Protein AF-A0AAE1SL28-F1 (afdb_monomer_lite)

InterPro domains:
  IPR013870 Large ribosomal subunit protein mL54 [PF08561] (47-125)
  IPR013870 Large ribosomal subunit protein mL54 [PTHR28595] (3-128)

pLDDT: mean 73.17, std 20.03, range [34.88, 96.69]

Structure (mmCIF, N/CA/C/O backbone):
data_AF-A0AAE1SL28-F1
#
_entry.id   AF-A0AAE1SL28-F1
#
loop_
_atom_site.group_PDB
_atom_site.id
_atom_site.type_symbol
_atom_site.label_atom_id
_atom_site.label_alt_id
_atom_site.label_comp_id
_atom_site.label_asym_id
_atom_site.label_entity_id
_atom_site.label_seq_id
_atom_site.pdbx_PDB_ins_code
_atom_site.Cartn_x
_atom_site.Cartn_y
_atom_site.Cartn_z
_atom_site.occupancy
_atom_site.B_iso_or_equiv
_atom_site.auth_seq_id
_atom_site.auth_comp_id
_atom_site.auth_asym_id
_atom_site.auth_atom_id
_atom_site.pdbx_PDB_model_num
ATOM 1 N N . MET A 1 1 ? 23.537 12.143 -43.910 1.00 38.00 1 MET A N 1
ATOM 2 C CA . MET A 1 1 ? 24.751 12.792 -43.367 1.00 38.00 1 MET A CA 1
ATOM 3 C C . MET A 1 1 ? 24.742 12.601 -41.852 1.00 38.00 1 MET A C 1
ATOM 5 O O . MET A 1 1 ? 23.961 13.241 -41.161 1.00 38.00 1 MET A O 1
ATOM 9 N N . CYS A 1 2 ? 25.488 11.613 -41.358 1.00 34.88 2 CYS A N 1
ATOM 10 C CA . CYS A 1 2 ? 25.456 11.163 -39.963 1.00 34.88 2 CYS A CA 1
ATOM 11 C C . CYS A 1 2 ? 26.293 12.086 -39.063 1.00 34.88 2 CYS A C 1
ATOM 13 O O . CYS A 1 2 ? 27.458 12.334 -39.369 1.00 34.88 2 CYS A O 1
ATOM 15 N N 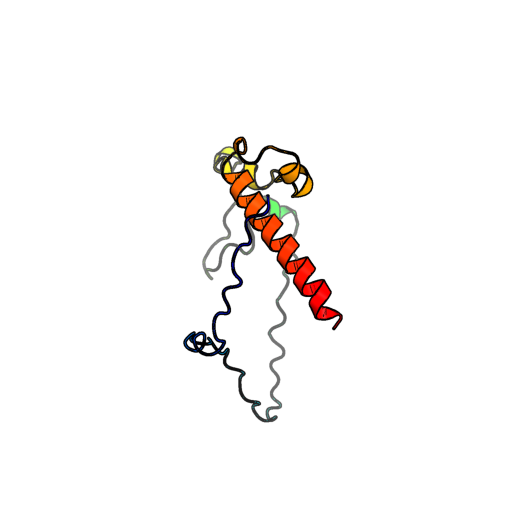. ARG A 1 3 ? 25.741 12.554 -37.935 1.00 45.56 3 ARG A N 1
ATOM 16 C CA . ARG A 1 3 ? 26.524 13.195 -36.864 1.00 45.56 3 ARG A CA 1
ATOM 17 C C . ARG A 1 3 ? 26.820 12.170 -35.772 1.00 45.56 3 ARG A C 1
ATOM 19 O O . ARG A 1 3 ? 25.938 11.763 -35.027 1.00 45.56 3 ARG A O 1
ATOM 26 N N . SER A 1 4 ? 28.082 11.756 -35.741 1.00 44.22 4 SER A N 1
ATOM 27 C CA . SER A 1 4 ? 28.709 10.918 -34.722 1.00 44.22 4 SER A CA 1
ATOM 28 C C . SER A 1 4 ? 28.732 11.643 -33.372 1.00 44.22 4 SER A C 1
ATOM 30 O O . SER A 1 4 ? 29.275 12.747 -33.271 1.00 44.22 4 SER A O 1
ATOM 32 N N . LEU A 1 5 ? 28.140 11.041 -32.336 1.00 57.12 5 LEU A N 1
ATOM 33 C CA . LEU A 1 5 ? 28.296 11.489 -30.954 1.00 57.12 5 LEU A CA 1
ATOM 34 C C . LEU A 1 5 ? 29.411 10.677 -30.298 1.00 57.12 5 LEU A C 1
ATOM 36 O O . LEU A 1 5 ? 29.377 9.451 -30.234 1.00 57.12 5 LEU A O 1
ATOM 40 N N . ARG A 1 6 ? 30.431 11.419 -29.871 1.00 54.62 6 ARG A N 1
ATOM 41 C CA . ARG A 1 6 ? 31.687 10.941 -29.305 1.00 54.62 6 ARG A CA 1
ATOM 42 C C . ARG A 1 6 ? 31.460 10.139 -28.025 1.00 54.62 6 ARG A C 1
ATOM 44 O O . ARG A 1 6 ? 30.746 10.555 -27.119 1.00 54.62 6 ARG A O 1
ATOM 51 N N . ASN A 1 7 ? 32.148 9.007 -27.986 1.00 47.28 7 ASN A N 1
ATOM 52 C CA . ASN A 1 7 ? 32.262 8.073 -26.881 1.00 47.28 7 ASN A CA 1
ATOM 53 C C . ASN A 1 7 ? 33.002 8.748 -25.706 1.00 47.28 7 ASN A C 1
ATOM 55 O O . ASN A 1 7 ? 34.211 8.964 -25.782 1.00 47.28 7 ASN A O 1
ATOM 59 N N . MET A 1 8 ? 32.295 9.112 -24.633 1.00 47.84 8 MET A N 1
ATOM 60 C CA . MET A 1 8 ? 32.909 9.651 -23.413 1.00 47.84 8 MET A CA 1
ATOM 61 C C . MET A 1 8 ? 33.237 8.491 -22.464 1.00 47.84 8 MET A C 1
ATOM 63 O O . MET A 1 8 ? 32.366 7.990 -21.756 1.00 47.84 8 MET A O 1
ATOM 67 N N . ASN A 1 9 ? 34.494 8.045 -22.463 1.00 47.94 9 ASN A N 1
ATOM 68 C CA . ASN A 1 9 ? 35.012 7.098 -21.474 1.00 47.94 9 ASN A CA 1
ATOM 69 C C . ASN A 1 9 ? 35.254 7.830 -20.147 1.00 47.94 9 ASN A C 1
ATOM 71 O O . ASN A 1 9 ? 36.209 8.594 -20.021 1.00 47.94 9 ASN A O 1
ATOM 75 N N . ILE A 1 10 ? 34.396 7.591 -19.156 1.00 54.03 10 ILE A N 1
ATOM 76 C CA . ILE A 1 10 ? 34.613 8.044 -17.778 1.00 54.03 10 ILE A CA 1
ATOM 77 C C . ILE A 1 10 ? 35.563 7.036 -17.100 1.00 54.03 10 ILE A C 1
ATOM 79 O O . ILE A 1 10 ? 35.242 5.843 -17.072 1.00 54.03 10 ILE A O 1
ATOM 83 N N . PRO A 1 11 ? 36.730 7.456 -16.573 1.00 46.66 11 PRO A N 1
ATOM 84 C CA . PRO A 1 11 ? 37.652 6.554 -15.890 1.00 46.66 11 PRO A CA 1
ATOM 85 C C . PRO A 1 11 ? 37.035 6.006 -14.594 1.00 46.66 11 PRO A C 1
ATOM 87 O O . PRO A 1 11 ? 36.407 6.727 -13.819 1.00 46.66 11 PRO A O 1
ATOM 90 N N . LYS A 1 12 ? 37.236 4.704 -14.363 1.00 52.03 12 LYS A N 1
ATOM 91 C CA . LYS A 1 12 ? 36.601 3.866 -13.325 1.00 52.03 12 LYS A CA 1
ATOM 92 C C . LYS A 1 12 ? 37.024 4.172 -11.873 1.00 52.03 12 LYS A C 1
ATOM 94 O O . LYS A 1 12 ? 36.628 3.447 -10.970 1.00 52.03 12 LYS A O 1
ATOM 99 N N . GLU A 1 13 ? 37.783 5.236 -11.637 1.00 47.41 13 GLU A N 1
ATOM 100 C CA . GLU A 1 13 ? 38.465 5.504 -10.359 1.00 47.41 13 GLU A CA 1
ATOM 101 C C . GLU A 1 13 ? 37.766 6.571 -9.486 1.00 47.41 13 GLU A C 1
ATOM 103 O O . GLU A 1 13 ? 38.145 6.775 -8.338 1.00 47.41 13 GLU A O 1
ATOM 108 N N . LEU A 1 14 ? 36.710 7.244 -9.972 1.00 42.66 14 LEU A N 1
ATOM 109 C CA . LEU A 1 14 ? 36.040 8.336 -9.234 1.00 42.66 14 LEU A CA 1
ATOM 110 C C . LEU A 1 14 ? 34.632 7.986 -8.709 1.00 42.66 14 LEU A C 1
ATOM 112 O O . LEU A 1 14 ? 33.781 8.860 -8.561 1.00 42.66 14 LEU A O 1
ATOM 1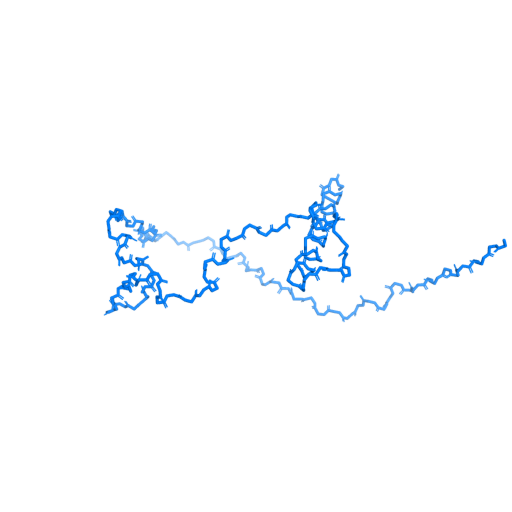16 N N . ILE A 1 15 ? 34.357 6.712 -8.417 1.00 49.94 15 ILE A N 1
ATOM 117 C CA . ILE A 1 15 ? 33.112 6.289 -7.744 1.00 49.94 15 ILE A CA 1
ATOM 118 C C . ILE A 1 15 ? 33.467 5.448 -6.513 1.00 49.94 15 ILE A C 1
ATOM 120 O O . ILE A 1 15 ? 33.017 4.322 -6.342 1.00 49.94 15 ILE A O 1
ATOM 124 N N . GLN A 1 16 ? 34.316 5.985 -5.636 1.00 48.78 16 GLN A N 1
ATOM 125 C CA . GLN A 1 16 ? 34.597 5.360 -4.344 1.00 48.78 16 GLN A CA 1
ATOM 126 C C . GLN A 1 16 ? 34.585 6.393 -3.219 1.00 48.78 16 GLN A C 1
ATOM 128 O O . GLN A 1 16 ? 35.581 6.677 -2.566 1.00 48.78 16 GLN A O 1
ATOM 133 N N . ARG A 1 17 ? 33.405 6.977 -2.995 1.00 44.16 17 ARG A N 1
ATOM 134 C CA . ARG A 1 17 ? 33.036 7.576 -1.706 1.00 44.16 17 ARG A CA 1
ATOM 135 C C . ARG A 1 17 ? 31.514 7.609 -1.569 1.00 44.16 17 ARG A C 1
ATOM 137 O O . ARG A 1 17 ? 30.870 8.642 -1.671 1.00 44.16 17 ARG A O 1
ATOM 144 N N . GLY A 1 18 ? 30.933 6.430 -1.375 1.00 40.84 18 GLY A N 1
ATOM 145 C CA . GLY A 1 18 ? 29.551 6.269 -0.937 1.00 40.84 18 GLY A CA 1
ATOM 146 C C . GLY A 1 18 ? 29.561 5.379 0.293 1.00 40.84 18 GLY A C 1
ATOM 147 O O . GLY A 1 18 ? 29.967 4.226 0.200 1.00 40.84 18 GLY A O 1
ATOM 148 N N . GLY A 1 19 ? 29.189 5.927 1.450 1.00 52.31 19 GLY A N 1
ATOM 149 C CA . GLY A 1 19 ? 29.112 5.183 2.703 1.00 52.31 19 GLY A CA 1
ATOM 150 C C . GLY A 1 19 ? 28.195 3.971 2.559 1.00 52.31 19 GLY A C 1
ATOM 151 O O . GLY A 1 19 ? 26.974 4.103 2.482 1.00 52.31 19 GLY A O 1
ATOM 152 N N . CYS A 1 20 ? 28.789 2.781 2.525 1.00 47.16 20 CYS A N 1
ATOM 153 C CA . CYS A 1 20 ? 28.061 1.528 2.611 1.00 47.16 20 CYS A CA 1
ATOM 154 C C . CYS A 1 20 ? 27.467 1.423 4.018 1.00 47.16 20 CYS A C 1
ATOM 156 O O . CYS A 1 20 ? 28.199 1.266 4.993 1.00 47.16 20 CYS A O 1
ATOM 158 N N . ARG A 1 21 ? 26.138 1.498 4.139 1.00 55.75 21 ARG A N 1
ATOM 159 C CA . ARG A 1 21 ? 25.446 1.093 5.369 1.00 55.75 21 ARG A CA 1
ATOM 160 C C . ARG A 1 21 ? 25.548 -0.428 5.458 1.00 55.75 21 ARG A C 1
ATOM 162 O O . ARG A 1 21 ? 24.786 -1.142 4.811 1.00 55.75 21 ARG A O 1
ATOM 169 N N . THR A 1 22 ? 26.536 -0.917 6.191 1.00 54.12 22 THR A N 1
ATOM 170 C CA . THR A 1 22 ? 26.661 -2.333 6.526 1.00 54.12 22 THR A CA 1
ATOM 171 C C . THR A 1 22 ? 25.633 -2.671 7.605 1.00 54.12 22 THR A C 1
ATOM 173 O O . THR A 1 22 ? 25.469 -1.949 8.587 1.00 54.12 22 THR A O 1
ATOM 176 N N . PHE A 1 23 ? 24.885 -3.755 7.408 1.00 57.38 23 PHE A N 1
ATOM 177 C CA . PHE A 1 23 ? 24.052 -4.323 8.463 1.00 57.38 23 PHE A CA 1
ATOM 178 C C . PHE A 1 23 ? 24.963 -5.064 9.444 1.00 57.38 23 PHE A C 1
ATOM 180 O O . PHE A 1 23 ? 25.859 -5.794 9.017 1.00 57.38 23 PHE A O 1
ATOM 187 N N . ALA A 1 24 ? 24.746 -4.885 10.748 1.00 50.34 24 ALA A N 1
ATOM 188 C CA . ALA A 1 24 ? 25.434 -5.663 11.768 1.00 50.34 24 ALA A CA 1
ATOM 189 C C . ALA A 1 24 ? 25.028 -7.139 11.625 1.00 50.34 24 ALA A C 1
ATOM 191 O O . ALA A 1 24 ? 23.953 -7.550 12.059 1.00 50.34 24 ALA A O 1
ATOM 192 N N . VAL A 1 25 ? 25.879 -7.941 10.984 1.00 46.78 25 VAL A N 1
ATOM 193 C CA . VAL A 1 25 ? 25.819 -9.398 11.099 1.00 46.78 25 VAL A CA 1
ATOM 194 C C . VAL A 1 25 ? 26.225 -9.712 12.533 1.00 46.78 25 VAL A C 1
ATOM 196 O O . VAL A 1 25 ? 27.398 -9.619 12.888 1.00 46.78 25 VAL A O 1
ATOM 199 N N . GLY A 1 26 ? 25.228 -10.010 13.369 1.00 45.12 26 GLY A N 1
ATOM 200 C CA . GLY A 1 26 ? 25.436 -10.484 14.730 1.00 45.12 26 GLY A CA 1
ATOM 201 C C . GLY A 1 26 ? 26.401 -11.665 14.714 1.00 45.12 26 GLY A C 1
ATOM 202 O O . GLY A 1 26 ? 26.192 -12.655 14.009 1.00 45.12 26 GLY A O 1
ATOM 203 N N . SER A 1 27 ? 27.496 -11.517 15.450 1.00 42.31 27 SER A N 1
ATOM 204 C CA . SER A 1 27 ? 28.499 -12.548 15.648 1.00 42.31 27 SER A CA 1
ATOM 205 C C . SER A 1 27 ? 27.848 -13.815 16.206 1.00 42.31 27 SER A C 1
ATOM 207 O O . SER A 1 27 ? 26.965 -13.773 17.061 1.00 42.31 27 SER A O 1
ATOM 209 N N . LYS A 1 28 ? 28.289 -14.965 15.687 1.00 44.62 28 LYS A N 1
ATOM 210 C CA . LYS A 1 28 ? 27.931 -16.300 16.175 1.00 44.62 28 LYS A CA 1
ATOM 211 C C . LYS A 1 28 ? 28.233 -16.403 17.674 1.00 44.62 28 LYS A C 1
ATOM 213 O O . LYS A 1 28 ? 29.370 -16.670 18.058 1.00 44.62 28 LYS A O 1
ATOM 218 N N . SER A 1 29 ? 27.211 -16.244 18.508 1.00 43.97 29 SER A N 1
ATOM 219 C CA . SER A 1 29 ? 27.289 -16.565 19.929 1.00 43.97 29 SER A CA 1
ATOM 220 C C . SER A 1 29 ? 27.124 -18.067 20.133 1.00 43.97 29 SER A C 1
ATOM 222 O O . SER A 1 29 ? 26.210 -18.719 19.630 1.00 43.97 29 SER A O 1
ATOM 224 N N . LYS A 1 30 ? 28.105 -18.596 20.849 1.00 37.53 30 LYS A N 1
ATOM 225 C CA . LYS A 1 30 ? 28.362 -19.984 21.210 1.00 37.53 30 LYS A CA 1
ATOM 226 C C . LYS A 1 30 ? 27.156 -20.633 21.906 1.00 37.53 30 LYS A C 1
ATOM 228 O O . LYS A 1 30 ? 26.543 -20.057 22.796 1.00 37.53 30 LYS A O 1
ATOM 233 N N . LYS A 1 31 ? 26.872 -21.872 21.501 1.00 44.22 31 LYS A N 1
ATOM 234 C CA . LYS A 1 31 ? 25.910 -22.817 22.083 1.00 44.22 31 LYS A CA 1
ATOM 235 C C . LYS A 1 31 ? 26.129 -22.990 23.593 1.00 44.22 31 LYS A C 1
ATOM 237 O O . LYS A 1 31 ? 27.206 -23.412 24.003 1.00 44.22 31 LYS A O 1
ATOM 242 N N . GLY A 1 32 ? 25.086 -22.750 24.385 1.00 35.84 32 GLY A N 1
ATOM 243 C CA . GLY A 1 32 ? 25.032 -23.111 25.801 1.00 35.84 32 GLY A CA 1
ATOM 244 C C . GLY A 1 32 ? 23.823 -22.494 26.496 1.00 35.84 32 GLY A C 1
ATOM 245 O O . GLY A 1 32 ? 23.780 -21.287 26.680 1.00 35.84 32 GLY A O 1
ATOM 246 N N . GLY A 1 33 ? 22.842 -23.317 26.870 1.00 35.62 33 GLY A N 1
ATOM 247 C CA . GLY A 1 33 ? 21.697 -22.867 27.665 1.00 35.62 33 GLY A CA 1
ATOM 248 C C . GLY A 1 33 ? 20.470 -23.752 27.497 1.00 35.62 33 GLY A C 1
ATOM 249 O O . GLY A 1 33 ? 19.548 -23.415 26.766 1.00 35.62 33 GLY A O 1
ATOM 250 N N . LYS A 1 34 ? 20.468 -24.909 28.163 1.00 44.62 34 LYS A N 1
ATOM 251 C CA . LYS A 1 34 ? 19.266 -25.716 28.385 1.00 44.62 34 LYS A CA 1
ATOM 252 C C . LYS A 1 34 ? 18.480 -25.012 29.497 1.00 44.62 34 LYS A C 1
ATOM 254 O O . LYS A 1 34 ? 18.898 -25.051 30.646 1.00 44.62 34 LYS A O 1
ATOM 259 N N . GLY A 1 35 ? 17.396 -24.333 29.143 1.00 34.91 35 GLY A N 1
ATOM 260 C CA . GLY A 1 35 ? 16.511 -23.650 30.085 1.00 34.91 35 GLY A CA 1
ATOM 261 C C . GLY A 1 35 ? 15.166 -23.435 29.414 1.00 34.91 35 GLY A C 1
ATOM 262 O O . GLY A 1 35 ? 15.049 -22.622 28.504 1.00 34.91 35 GLY A O 1
ATOM 263 N N . GLY A 1 36 ? 14.186 -24.254 29.787 1.00 48.41 36 GLY A N 1
ATOM 264 C CA . GLY A 1 36 ? 12.846 -24.195 29.229 1.00 48.41 36 GLY A CA 1
ATOM 265 C C . GLY A 1 36 ? 12.132 -22.911 29.628 1.00 48.41 36 GLY A C 1
ATOM 266 O O . GLY A 1 36 ? 12.039 -22.599 30.808 1.00 48.41 36 GLY A O 1
ATOM 267 N N . VAL A 1 37 ? 11.575 -22.232 28.631 1.00 37.91 37 VAL A N 1
ATOM 268 C CA . VAL A 1 37 ? 10.387 -21.388 28.759 1.00 37.91 37 VAL A CA 1
ATOM 269 C C . VAL A 1 37 ? 9.550 -21.668 27.513 1.00 37.91 37 VAL A C 1
ATOM 271 O O . VAL A 1 37 ? 9.683 -21.032 26.472 1.00 37.91 37 VAL A O 1
ATOM 274 N N . ALA A 1 38 ? 8.735 -22.718 27.589 1.00 53.50 38 ALA A N 1
ATOM 275 C CA . ALA A 1 38 ? 7.654 -22.942 26.642 1.00 53.50 38 ALA A CA 1
ATOM 276 C C . ALA A 1 38 ? 6.511 -21.985 27.008 1.00 53.50 38 ALA A C 1
ATOM 278 O O . ALA A 1 38 ? 5.553 -22.385 27.661 1.00 53.50 38 ALA A O 1
ATOM 279 N N . SER A 1 39 ? 6.635 -20.704 26.663 1.00 54.75 39 SER A N 1
ATOM 280 C CA . SER A 1 39 ? 5.547 -19.746 26.888 1.00 54.75 39 SER A CA 1
ATOM 281 C C . SER A 1 39 ? 5.595 -18.541 25.954 1.00 54.75 39 SER A C 1
ATOM 283 O O . SER A 1 39 ? 5.465 -17.417 26.415 1.00 54.75 39 SER A O 1
ATOM 285 N N . ASP A 1 40 ? 5.773 -18.748 24.651 1.00 60.66 40 ASP A N 1
ATOM 286 C CA . ASP A 1 40 ? 5.491 -17.671 23.691 1.00 60.66 40 ASP A CA 1
ATOM 287 C C . ASP A 1 40 ? 5.126 -18.215 22.305 1.00 60.66 40 ASP A C 1
ATOM 289 O O . ASP A 1 40 ? 5.731 -17.915 21.278 1.00 60.66 40 ASP A O 1
ATOM 293 N N . ALA A 1 41 ? 4.109 -19.076 22.270 1.00 66.00 41 ALA A N 1
ATOM 294 C CA . ALA A 1 41 ? 3.349 -19.255 21.041 1.00 66.00 41 ALA A CA 1
ATOM 295 C C . ALA A 1 41 ? 2.294 -18.137 20.986 1.00 66.00 41 ALA A C 1
ATOM 297 O O . ALA A 1 41 ? 1.561 -17.971 21.970 1.00 66.00 41 ALA A O 1
ATOM 298 N N . PRO A 1 42 ? 2.178 -17.373 19.881 1.00 69.62 42 PRO A N 1
ATOM 299 C CA . PRO A 1 42 ? 1.171 -16.328 19.774 1.00 69.62 42 PRO A CA 1
ATOM 300 C C . PRO A 1 42 ? -0.210 -16.961 19.940 1.00 69.62 42 PRO A C 1
ATOM 302 O O . PRO A 1 42 ? -0.624 -17.827 19.164 1.00 69.62 42 PRO A O 1
ATOM 305 N N . LYS A 1 43 ? -0.915 -16.552 20.995 1.00 67.69 43 LYS A N 1
ATOM 306 C CA . LYS A 1 43 ? -2.230 -17.083 21.336 1.00 67.69 43 LYS A CA 1
ATOM 307 C C . LYS A 1 43 ? -3.245 -16.499 20.360 1.00 67.69 43 LYS A C 1
ATOM 309 O O . LYS A 1 43 ? -3.781 -15.418 20.580 1.00 67.69 43 LYS A O 1
ATOM 314 N N . ALA A 1 44 ? -3.478 -17.203 19.256 1.00 58.06 44 ALA A N 1
ATOM 315 C CA . ALA A 1 44 ? -4.572 -16.899 18.348 1.00 58.06 44 ALA A CA 1
ATOM 316 C C . ALA A 1 44 ? -5.892 -17.113 19.103 1.00 58.06 44 ALA A C 1
ATOM 318 O O . ALA A 1 44 ? -6.355 -18.240 19.282 1.00 58.06 44 ALA A O 1
ATOM 319 N N . SER A 1 45 ? -6.476 -16.031 19.613 1.00 63.81 45 SER A N 1
ATOM 320 C CA . SER A 1 45 ? -7.786 -16.079 20.246 1.00 63.81 45 SER A CA 1
ATOM 321 C C . SER A 1 45 ? -8.832 -16.423 19.184 1.00 63.81 45 SER A C 1
ATOM 323 O O . SER A 1 45 ? -8.999 -15.736 18.174 1.00 63.81 45 SER A O 1
ATOM 325 N N . THR A 1 46 ? -9.537 -17.535 19.392 1.00 60.69 46 THR A N 1
ATOM 326 C CA . THR A 1 46 ? -10.667 -17.915 18.541 1.00 60.69 46 THR A CA 1
ATOM 327 C C . THR A 1 46 ? -11.851 -17.044 18.945 1.00 60.69 46 THR A C 1
ATOM 329 O O . THR A 1 46 ? -12.515 -17.302 19.941 1.00 60.69 46 THR A O 1
ATOM 332 N N . ILE A 1 47 ? -12.058 -15.958 18.203 1.00 63.59 47 ILE A N 1
ATOM 333 C CA . ILE A 1 47 ? -13.115 -14.972 18.452 1.00 63.59 47 ILE A CA 1
ATOM 334 C C . ILE A 1 47 ? -14.274 -15.215 17.486 1.00 63.59 47 ILE A C 1
ATOM 336 O O . ILE A 1 47 ? -14.055 -15.343 16.274 1.00 63.59 47 ILE A O 1
ATOM 340 N N . SER A 1 48 ? -15.496 -15.262 18.025 1.00 69.50 48 SER A N 1
ATOM 341 C CA . SER A 1 48 ? -16.737 -15.447 17.268 1.00 69.50 48 SER A CA 1
ATOM 342 C C . SER A 1 48 ? -16.967 -14.303 16.271 1.00 69.50 48 SER A C 1
ATOM 344 O O . SER A 1 48 ? -16.554 -13.162 16.483 1.00 69.50 48 SER A O 1
ATOM 346 N N . LYS A 1 49 ? -17.602 -14.613 15.134 1.00 69.12 49 LYS A N 1
ATOM 347 C CA . LYS A 1 49 ? -17.788 -13.664 14.019 1.00 69.12 49 LYS A CA 1
ATOM 348 C C . LYS A 1 49 ? -18.603 -12.429 14.421 1.00 69.12 49 LYS A C 1
ATOM 350 O O . LYS A 1 49 ? -18.319 -11.344 13.931 1.00 69.12 49 LYS A O 1
ATOM 355 N N . GLU A 1 50 ? -19.546 -12.589 15.344 1.00 65.88 50 GLU A N 1
ATOM 356 C CA . GLU A 1 50 ? -20.412 -11.515 15.847 1.00 65.88 50 GLU A CA 1
ATOM 357 C C . GLU A 1 50 ? -19.619 -10.408 16.555 1.00 65.88 50 GLU A C 1
ATOM 359 O O . GLU A 1 50 ? -19.836 -9.228 16.301 1.00 65.88 50 GLU A O 1
ATOM 364 N N . ILE A 1 51 ? -18.614 -10.767 17.361 1.00 63.41 51 ILE A N 1
ATOM 365 C CA . ILE A 1 51 ? -17.782 -9.789 18.084 1.00 63.41 51 ILE A CA 1
ATOM 366 C C . ILE A 1 51 ? -16.937 -8.953 17.106 1.00 63.41 51 ILE A C 1
ATOM 368 O O . ILE A 1 51 ? -16.686 -7.772 17.351 1.00 63.41 51 ILE A O 1
ATOM 372 N N . LYS A 1 52 ? -16.547 -9.537 15.965 1.00 70.19 52 LYS A N 1
ATOM 373 C CA . LYS A 1 52 ? -15.766 -8.858 14.915 1.00 70.19 52 LYS A CA 1
ATOM 374 C C . LYS A 1 52 ? -16.583 -7.860 14.093 1.00 70.19 52 LYS A C 1
ATOM 376 O O . LYS A 1 52 ? -15.985 -7.011 13.443 1.00 70.19 52 LYS A O 1
ATOM 381 N N . ALA A 1 53 ? -17.913 -7.975 14.094 1.00 70.50 53 ALA A N 1
ATOM 382 C CA . ALA A 1 53 ? -18.796 -7.055 13.378 1.00 70.50 53 ALA A CA 1
ATOM 383 C C . ALA A 1 53 ? -19.101 -5.787 14.191 1.00 70.50 53 ALA A C 1
ATOM 385 O O . ALA A 1 53 ? -19.342 -4.734 13.615 1.00 70.50 53 ALA A O 1
ATOM 386 N N . THR A 1 54 ? -19.052 -5.878 15.523 1.00 72.88 54 THR A N 1
ATOM 387 C CA . THR A 1 54 ? -19.398 -4.761 16.420 1.00 72.88 54 THR A CA 1
ATOM 388 C C . THR A 1 54 ? -18.166 -4.035 16.960 1.00 72.88 54 THR A C 1
ATOM 390 O O . THR A 1 54 ? -18.227 -2.850 17.292 1.00 72.88 54 THR A O 1
ATOM 393 N N . THR A 1 55 ? -17.031 -4.731 17.078 1.00 78.88 55 THR A N 1
ATOM 394 C CA . THR A 1 55 ? -15.810 -4.192 17.694 1.00 78.88 55 THR A CA 1
ATOM 395 C C . THR A 1 55 ? -14.555 -4.598 16.939 1.00 78.88 55 THR A C 1
ATOM 397 O O . THR A 1 55 ? -14.417 -5.743 16.500 1.00 78.88 55 THR A O 1
ATOM 400 N N . VAL A 1 56 ? -13.601 -3.669 16.836 1.00 82.06 56 VAL A N 1
ATOM 401 C CA . VAL A 1 56 ? -12.298 -3.949 16.226 1.00 82.06 56 VAL A CA 1
ATOM 402 C C . VAL A 1 56 ? -11.399 -4.602 17.268 1.00 82.06 56 VAL A C 1
ATOM 404 O O . VAL A 1 56 ? -10.813 -3.940 18.124 1.00 82.06 56 VAL A O 1
ATOM 407 N N . VAL A 1 57 ? -11.284 -5.927 17.206 1.00 80.38 57 VAL A N 1
ATOM 408 C CA . VAL A 1 57 ? -10.413 -6.658 18.129 1.00 80.38 57 VAL A CA 1
ATOM 409 C C . VAL A 1 57 ? -8.949 -6.533 17.715 1.00 80.38 57 VAL A C 1
ATOM 411 O O . VAL A 1 57 ? -8.600 -6.766 16.561 1.00 80.38 57 VAL A O 1
ATOM 414 N N . GLY A 1 58 ? -8.08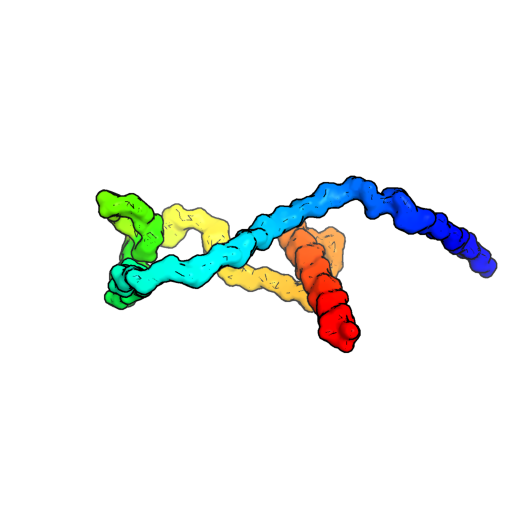7 -6.212 18.683 1.00 82.81 58 GLY A N 1
ATOM 415 C CA . GLY A 1 58 ? -6.639 -6.094 18.484 1.00 82.81 58 GLY A CA 1
ATOM 416 C C . GLY A 1 58 ? -6.175 -4.689 18.098 1.00 82.81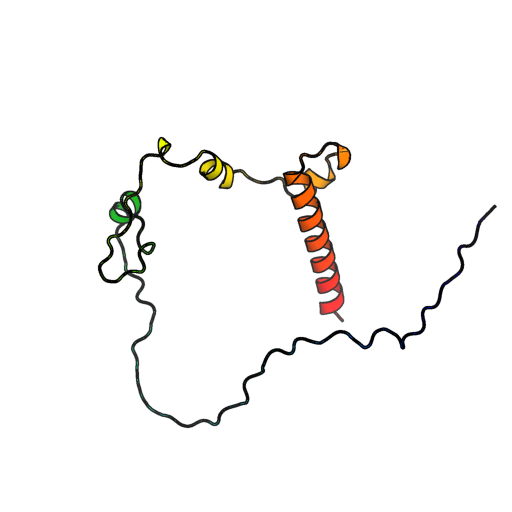 58 GLY A C 1
ATOM 417 O O . GLY A 1 58 ? -4.977 -4.479 17.942 1.00 82.81 58 GLY A O 1
ATOM 418 N N . ALA A 1 59 ? -7.096 -3.726 17.977 1.00 85.12 59 ALA A N 1
ATOM 419 C CA . ALA A 1 59 ? -6.747 -2.317 17.800 1.00 85.12 59 ALA A CA 1
ATOM 420 C C . ALA A 1 59 ? -6.268 -1.668 19.107 1.00 85.12 59 ALA A C 1
ATOM 422 O O . ALA A 1 59 ? -5.392 -0.806 19.080 1.00 85.12 59 ALA A O 1
ATOM 423 N N . ASN A 1 60 ? -6.824 -2.076 20.253 1.00 87.44 60 ASN A N 1
ATOM 424 C CA . ASN A 1 60 ? -6.394 -1.553 21.541 1.00 87.44 60 ASN A CA 1
ATOM 425 C C . ASN A 1 60 ? -5.108 -2.248 22.026 1.00 87.44 60 ASN A C 1
ATOM 427 O O . ASN A 1 60 ? -5.064 -3.469 22.167 1.00 87.44 60 ASN A O 1
ATOM 431 N N . ILE A 1 61 ? -4.086 -1.444 22.324 1.00 87.50 61 ILE A N 1
ATOM 432 C CA . ILE A 1 61 ? -2.787 -1.887 22.857 1.00 87.50 61 ILE A CA 1
ATOM 433 C C . ILE A 1 61 ? -2.647 -1.649 24.370 1.00 87.50 61 ILE A C 1
ATOM 435 O O . ILE A 1 61 ? -1.681 -2.108 24.978 1.00 87.50 61 ILE A O 1
ATOM 439 N N . LEU A 1 62 ? -3.578 -0.909 24.984 1.00 88.19 62 LEU A N 1
ATOM 440 C CA . LEU A 1 62 ? -3.537 -0.569 26.406 1.00 88.19 62 LEU A CA 1
ATOM 441 C C . LEU A 1 62 ? -4.157 -1.687 27.248 1.00 88.19 62 LEU A C 1
ATOM 443 O O . LEU A 1 62 ? -5.213 -2.209 26.898 1.00 88.19 62 LEU A O 1
ATOM 447 N N . LYS A 1 63 ? -3.537 -2.012 28.388 1.00 82.19 63 LYS A N 1
ATOM 448 C CA . LYS A 1 63 ? -3.997 -3.087 29.288 1.00 82.19 63 LYS A CA 1
ATOM 449 C C . LYS A 1 63 ? -5.406 -2.845 29.838 1.00 82.19 63 LYS A C 1
ATOM 451 O O . LYS A 1 63 ? -6.206 -3.770 29.854 1.00 82.19 63 LYS A O 1
ATOM 456 N N . ASP A 1 64 ? -5.700 -1.599 30.200 1.00 80.94 64 ASP A N 1
ATOM 457 C CA . ASP A 1 64 ? -6.994 -1.184 30.761 1.00 80.94 64 ASP A CA 1
ATOM 458 C C . ASP A 1 64 ? -7.899 -0.515 29.709 1.00 80.94 64 ASP A C 1
ATOM 460 O O . ASP A 1 64 ? -8.917 0.094 30.031 1.00 80.94 64 ASP A O 1
ATOM 464 N N . GLY A 1 65 ? -7.512 -0.589 28.432 1.00 80.50 65 GLY A N 1
ATOM 465 C CA . GLY A 1 65 ? -8.280 -0.017 27.333 1.00 80.50 65 GLY A CA 1
ATOM 466 C C . GLY A 1 65 ? -9.394 -0.949 26.857 1.00 80.50 65 GLY A C 1
ATOM 467 O O . GLY A 1 65 ? -9.263 -2.175 26.861 1.00 80.50 65 GLY A O 1
ATOM 468 N N . ALA A 1 66 ? -10.487 -0.363 26.377 1.00 82.00 66 ALA A N 1
ATOM 469 C CA . ALA A 1 66 ? -11.516 -1.092 25.646 1.00 82.00 66 ALA A CA 1
ATOM 470 C C . ALA A 1 66 ? -11.215 -1.084 24.138 1.00 82.00 66 ALA A C 1
ATOM 472 O O . ALA A 1 66 ? -10.626 -0.140 23.612 1.00 82.00 66 ALA A O 1
ATOM 473 N N . ASN A 1 67 ? -11.646 -2.127 23.423 1.00 82.56 67 ASN A N 1
ATOM 474 C CA . ASN A 1 67 ? -11.610 -2.123 21.960 1.00 82.56 67 ASN A CA 1
ATOM 475 C C . ASN A 1 67 ? -12.584 -1.072 21.413 1.00 82.56 67 ASN A C 1
ATOM 477 O O . ASN A 1 67 ? -13.697 -0.918 21.923 1.00 82.56 67 ASN A O 1
ATOM 481 N N . THR A 1 68 ? -12.179 -0.376 20.353 1.00 84.62 68 THR A N 1
ATOM 482 C CA . THR A 1 68 ? -13.039 0.597 19.680 1.00 84.62 68 THR A CA 1
ATOM 483 C C . THR A 1 68 ? -14.226 -0.111 19.023 1.00 84.62 68 THR A C 1
ATOM 485 O O . THR A 1 68 ? -14.095 -1.191 18.433 1.00 84.62 68 THR A O 1
ATOM 488 N N . LYS A 1 69 ? -15.412 0.487 19.157 1.00 86.62 69 LYS A N 1
ATOM 489 C CA . LYS A 1 69 ? -16.620 0.025 18.466 1.00 86.62 69 LYS A CA 1
ATOM 490 C C . LYS A 1 69 ? -16.568 0.475 17.012 1.00 86.62 69 LYS A C 1
ATOM 492 O O . LYS A 1 69 ? -16.034 1.543 16.717 1.00 86.62 69 LYS A O 1
ATOM 497 N N . ILE A 1 70 ? -17.102 -0.355 16.125 1.00 87.56 70 ILE A N 1
ATOM 498 C CA . ILE A 1 70 ? -17.300 0.033 14.731 1.00 87.56 70 ILE A CA 1
ATOM 499 C C . ILE A 1 70 ? -18.440 1.053 14.710 1.00 87.56 70 ILE A C 1
ATOM 501 O O . ILE A 1 70 ? -19.486 0.835 15.323 1.00 87.56 70 ILE A O 1
ATOM 505 N N . LEU A 1 71 ? -18.173 2.196 14.086 1.00 88.62 71 LEU A N 1
ATOM 506 C CA . LEU A 1 71 ? -19.093 3.322 13.988 1.00 88.62 71 LEU A CA 1
ATOM 507 C C . LEU A 1 71 ? -19.944 3.180 12.723 1.00 88.62 71 LEU A C 1
ATOM 509 O O . LEU A 1 71 ? -19.750 2.253 11.936 1.00 88.62 71 LEU A O 1
ATOM 513 N N . LEU A 1 72 ? -20.908 4.078 12.537 1.00 90.19 72 LEU A N 1
ATOM 514 C CA . LEU A 1 72 ? -21.722 4.079 11.326 1.00 90.19 72 LEU A CA 1
ATOM 515 C C . LEU A 1 72 ? -20.872 4.510 10.120 1.00 90.19 72 LEU A C 1
ATOM 517 O O . LEU A 1 72 ? -19.974 5.339 10.256 1.00 90.19 72 LEU A O 1
ATOM 521 N N . ASP A 1 73 ? -21.194 4.006 8.930 1.00 88.25 73 ASP A N 1
ATOM 522 C CA . ASP A 1 73 ? -20.435 4.274 7.699 1.00 88.25 73 ASP A CA 1
ATOM 523 C C . ASP A 1 73 ? -20.262 5.774 7.392 1.00 88.25 73 ASP A C 1
ATOM 525 O O . ASP A 1 73 ? -19.235 6.180 6.855 1.00 88.25 73 ASP A O 1
ATOM 529 N N . SER A 1 74 ? -21.229 6.608 7.792 1.00 90.38 74 SER A N 1
ATOM 530 C CA . SER A 1 74 ? -21.214 8.068 7.623 1.00 90.38 74 SER A CA 1
ATOM 531 C C . SER A 1 74 ? -20.228 8.808 8.531 1.00 90.38 74 SER A C 1
ATOM 533 O O . SER A 1 74 ? -19.935 9.976 8.288 1.00 90.38 74 SER A O 1
ATOM 535 N N . GLU A 1 75 ? -19.753 8.171 9.602 1.00 93.31 75 GLU A N 1
ATOM 536 C CA . GLU A 1 75 ? -18.753 8.757 10.501 1.00 93.31 75 GLU A CA 1
ATOM 537 C C . GLU A 1 75 ? -17.331 8.596 9.945 1.00 93.31 75 GLU A C 1
ATOM 539 O O . GLU A 1 75 ? -16.417 9.345 10.298 1.00 93.31 75 GLU A O 1
ATOM 544 N N . TYR A 1 76 ? -17.143 7.654 9.020 1.00 91.94 76 TYR A N 1
ATOM 545 C CA . TYR A 1 76 ? -15.888 7.491 8.309 1.00 91.94 76 TYR A CA 1
ATOM 546 C C . TYR A 1 76 ? -15.810 8.456 7.126 1.00 91.94 76 TYR A C 1
ATOM 548 O O . TYR A 1 76 ? -16.768 8.688 6.396 1.00 91.94 76 TYR A O 1
ATOM 556 N N . SER A 1 77 ? -14.629 9.032 6.919 1.00 94.75 77 SER A N 1
ATOM 557 C CA . SER A 1 77 ? -14.389 9.912 5.778 1.00 94.75 77 SER A CA 1
ATOM 558 C C . SER A 1 77 ? -14.458 9.157 4.446 1.00 94.75 77 SER A C 1
ATOM 560 O O . SER A 1 77 ? -14.012 8.014 4.348 1.00 94.75 77 SER A O 1
ATOM 562 N N . GLU A 1 78 ? -14.874 9.856 3.388 1.00 90.88 78 GLU A N 1
ATOM 563 C CA . GLU A 1 78 ? -15.081 9.285 2.047 1.00 90.88 78 GLU A CA 1
ATOM 564 C C . GLU A 1 78 ? -13.843 8.582 1.456 1.00 90.88 78 GLU A C 1
ATOM 566 O O . GLU A 1 78 ? -13.943 7.575 0.756 1.00 90.88 78 GLU A O 1
ATOM 571 N N . TRP A 1 79 ? -12.636 9.059 1.783 1.00 92.94 79 TRP A N 1
ATOM 572 C CA . TRP A 1 79 ? -11.388 8.474 1.279 1.00 92.94 79 TRP A CA 1
ATOM 573 C C . TRP A 1 79 ? -11.201 6.998 1.667 1.00 92.94 79 TRP A C 1
ATOM 575 O O . TRP A 1 79 ? -10.463 6.287 0.977 1.00 92.94 79 TRP A O 1
ATOM 585 N N . LEU A 1 80 ? -11.844 6.532 2.747 1.00 92.25 80 LEU A N 1
ATOM 586 C CA . LEU A 1 80 ? -11.755 5.144 3.201 1.00 92.25 80 LEU A CA 1
ATOM 587 C C . LEU A 1 80 ? -12.348 4.185 2.163 1.00 92.25 80 LEU A C 1
ATOM 589 O O . LEU A 1 80 ? -11.745 3.154 1.858 1.00 92.25 80 LEU A O 1
ATOM 593 N N . TRP A 1 81 ? -13.487 4.551 1.578 1.00 91.94 81 TRP A N 1
ATOM 594 C CA . TRP A 1 81 ? -14.190 3.733 0.590 1.00 91.94 81 TRP A CA 1
ATOM 595 C C . TRP A 1 81 ? -13.408 3.640 -0.721 1.00 91.94 81 TRP A C 1
ATOM 597 O O . TRP A 1 81 ? -13.286 2.560 -1.305 1.00 91.94 81 TRP A O 1
ATOM 607 N N . HIS A 1 82 ? -12.734 4.727 -1.099 1.00 90.12 82 HIS A N 1
ATOM 608 C CA . HIS A 1 82 ? -11.860 4.772 -2.272 1.00 90.12 82 HIS A CA 1
ATOM 609 C C . HIS A 1 82 ? -10.581 3.927 -2.151 1.00 90.12 82 HIS A C 1
ATOM 611 O O . HIS A 1 82 ? -9.849 3.749 -3.130 1.00 90.12 82 HIS A O 1
ATOM 617 N N . LEU A 1 83 ? -10.271 3.374 -0.971 1.00 90.19 83 LEU A N 1
ATOM 618 C CA . LEU A 1 83 ? -9.104 2.505 -0.805 1.00 90.19 83 LEU A CA 1
ATOM 619 C C . LEU A 1 83 ? -9.283 1.146 -1.497 1.00 90.19 83 LEU A C 1
ATOM 621 O O . LEU A 1 83 ? -8.300 0.557 -1.959 1.00 90.19 83 LEU A O 1
ATOM 625 N N . LEU A 1 84 ? -10.525 0.660 -1.575 1.00 89.69 84 LEU A N 1
ATOM 626 C CA . LEU A 1 84 ? -10.866 -0.615 -2.211 1.00 89.69 84 LEU A CA 1
ATOM 627 C C . LEU A 1 84 ? -10.946 -0.511 -3.740 1.00 89.69 84 LEU A C 1
ATOM 629 O O . LEU A 1 84 ? -10.924 -1.538 -4.430 1.00 89.69 84 LEU A O 1
ATOM 633 N N . ASP A 1 85 ? -10.975 0.709 -4.278 1.00 90.19 85 ASP A N 1
ATOM 634 C CA . ASP A 1 85 ? -11.047 0.948 -5.712 1.00 90.19 85 ASP A CA 1
ATOM 635 C C . ASP A 1 85 ? -9.829 0.357 -6.435 1.00 90.19 85 ASP A C 1
ATOM 637 O O . ASP A 1 85 ? -8.653 0.637 -6.155 1.00 90.19 85 ASP A O 1
ATOM 641 N N . LYS A 1 86 ? -10.108 -0.504 -7.420 1.00 87.75 86 LYS A N 1
ATOM 642 C CA . LYS A 1 86 ? -9.068 -1.207 -8.177 1.00 87.75 86 LYS A CA 1
ATOM 643 C C . LYS A 1 86 ? -8.269 -0.224 -9.029 1.00 87.75 86 LYS A C 1
ATOM 645 O O . LYS A 1 86 ? -8.685 0.177 -10.114 1.00 87.75 86 LYS A O 1
ATOM 650 N N . ARG A 1 87 ? -7.043 0.066 -8.597 1.00 88.00 87 ARG A N 1
ATOM 651 C CA . ARG A 1 87 ? -6.110 0.915 -9.354 1.00 88.00 87 ARG A CA 1
ATOM 652 C C . ARG A 1 87 ? -5.649 0.254 -10.664 1.00 88.00 87 ARG A C 1
ATOM 654 O O . ARG A 1 87 ? -5.242 -0.912 -10.685 1.00 88.00 87 ARG A O 1
ATOM 661 N N . LEU A 1 88 ? -5.625 1.023 -11.754 1.00 88.00 88 LEU A N 1
ATOM 662 C CA . LEU A 1 88 ? -5.380 0.566 -13.135 1.00 88.00 88 LEU A CA 1
ATOM 663 C C . LEU A 1 88 ? -4.051 -0.177 -13.332 1.00 88.00 88 LEU A C 1
ATOM 665 O O . LEU A 1 88 ? -3.000 0.405 -13.148 1.00 88.00 88 LEU A O 1
ATOM 669 N N . GLY A 1 89 ? -4.027 -1.438 -13.764 1.00 87.50 89 GLY A N 1
ATOM 670 C CA . GLY A 1 89 ? -2.765 -2.170 -14.001 1.00 87.50 89 GLY A CA 1
ATOM 671 C C . GLY A 1 89 ? -1.805 -1.510 -15.015 1.00 87.50 89 GLY A C 1
ATOM 672 O O . GLY A 1 89 ? -2.226 -0.704 -15.842 1.00 87.50 89 GLY A O 1
ATOM 673 N N . LEU A 1 90 ? -0.519 -1.897 -14.993 1.00 87.94 90 LEU A N 1
ATOM 674 C CA . LEU A 1 90 ? 0.529 -1.337 -15.872 1.00 87.94 90 LEU A CA 1
ATOM 675 C C . LEU A 1 90 ? 0.158 -1.406 -17.362 1.00 87.94 90 LEU A C 1
ATOM 677 O O . LEU A 1 90 ? 0.414 -0.465 -18.101 1.00 87.94 90 LEU A O 1
ATOM 681 N N . SER A 1 91 ? -0.495 -2.487 -17.797 1.00 86.62 91 SER A N 1
ATOM 682 C CA . SER A 1 91 ? -0.962 -2.645 -19.179 1.00 86.62 91 SER A CA 1
ATOM 683 C C . SER A 1 91 ? -2.026 -1.624 -19.578 1.00 86.62 91 SER A C 1
ATOM 685 O O . SER A 1 91 ? -2.028 -1.170 -20.715 1.00 86.62 91 SER A O 1
ATOM 687 N N . LYS A 1 92 ? -2.920 -1.244 -18.657 1.00 88.25 92 LYS A N 1
ATOM 688 C CA . LYS A 1 92 ? -3.928 -0.203 -18.896 1.00 88.25 92 LYS A CA 1
ATOM 689 C C . LYS A 1 92 ? -3.294 1.185 -18.880 1.00 88.25 92 LYS A C 1
ATOM 691 O O . LYS A 1 92 ? -3.669 2.009 -19.699 1.00 88.25 92 LYS A O 1
ATOM 696 N N . LEU A 1 93 ? -2.325 1.418 -17.992 1.00 88.94 93 LEU A N 1
ATOM 697 C CA . LEU A 1 93 ? -1.604 2.692 -17.912 1.00 88.94 93 LEU A CA 1
ATOM 698 C C . LEU A 1 93 ? -0.740 2.943 -19.155 1.00 88.94 93 LEU A C 1
ATOM 700 O O . LEU A 1 93 ? -0.764 4.044 -19.675 1.00 88.94 93 LEU A O 1
ATOM 704 N N . ARG A 1 94 ? -0.061 1.918 -19.692 1.00 89.06 94 ARG A N 1
ATOM 705 C CA . ARG A 1 94 ? 0.737 2.024 -20.933 1.00 89.06 94 ARG A CA 1
ATOM 706 C C . ARG A 1 94 ? -0.079 2.346 -22.187 1.00 89.06 94 ARG A C 1
ATOM 708 O O . ARG A 1 94 ? 0.492 2.785 -23.172 1.00 89.06 94 ARG A O 1
ATOM 715 N N . ARG A 1 95 ? -1.382 2.056 -22.176 1.00 89.81 95 ARG A N 1
ATOM 716 C CA . ARG A 1 95 ? -2.291 2.325 -23.302 1.00 89.81 95 ARG A CA 1
ATOM 717 C C . ARG A 1 95 ? -2.897 3.725 -23.258 1.00 89.81 95 ARG A C 1
ATOM 719 O O . ARG A 1 95 ? -3.573 4.099 -24.205 1.00 89.81 95 ARG A O 1
ATOM 726 N N . LYS A 1 96 ? -2.740 4.438 -22.145 1.00 86.12 96 LYS A N 1
ATOM 727 C CA . LYS A 1 96 ? -3.218 5.808 -21.993 1.00 86.12 96 LYS A CA 1
ATOM 728 C C . LYS A 1 96 ? -2.063 6.774 -22.240 1.00 86.12 96 LYS A C 1
ATOM 730 O O . LYS A 1 96 ? -0.914 6.440 -21.952 1.00 86.12 96 LYS A O 1
ATOM 735 N N . ASP A 1 97 ? -2.384 7.976 -22.699 1.00 82.69 97 ASP A N 1
ATOM 736 C CA . ASP A 1 97 ? -1.384 9.016 -22.915 1.00 82.69 97 ASP A CA 1
ATOM 737 C C . ASP A 1 97 ? -0.894 9.583 -21.584 1.00 82.69 97 ASP A C 1
ATOM 739 O O . ASP A 1 97 ? -1.684 10.060 -20.766 1.00 82.69 97 ASP A O 1
ATOM 743 N N . ILE A 1 98 ? 0.424 9.543 -21.389 1.00 80.94 98 ILE A N 1
ATOM 744 C CA . ILE A 1 98 ? 1.110 9.930 -20.147 1.00 80.94 98 ILE A CA 1
ATOM 745 C C . ILE A 1 98 ? 0.826 11.397 -19.784 1.00 80.94 98 ILE A C 1
ATOM 747 O O . ILE A 1 98 ? 0.660 11.707 -18.608 1.00 80.94 98 ILE A O 1
ATOM 751 N N . GLU A 1 99 ? 0.687 12.264 -20.787 1.00 82.25 99 GLU A N 1
ATOM 752 C CA . GLU A 1 99 ? 0.419 13.701 -20.623 1.00 82.25 99 GLU A CA 1
ATOM 753 C C . GLU A 1 99 ? -1.020 14.009 -20.178 1.00 82.25 99 GLU A C 1
ATOM 755 O O . GLU A 1 99 ? -1.290 15.052 -19.593 1.00 82.25 99 GLU A O 1
ATOM 760 N N . SER A 1 100 ? -1.958 13.093 -20.434 1.00 86.75 100 SER A N 1
ATOM 761 C CA . SER A 1 100 ? -3.379 13.260 -20.087 1.00 86.75 100 SER A CA 1
ATOM 762 C C . SER A 1 100 ? -3.751 12.639 -18.737 1.00 86.75 100 SER A C 1
ATOM 764 O O . SER A 1 100 ? -4.888 12.758 -18.275 1.00 86.75 100 SER A O 1
ATOM 766 N N . LEU A 1 101 ? -2.818 11.908 -18.121 1.00 85.31 101 LEU A N 1
ATOM 767 C CA . LEU A 1 101 ? -3.098 11.104 -16.941 1.00 85.31 101 LEU A CA 1
ATOM 768 C C . LEU A 1 101 ? -3.235 11.974 -15.687 1.00 85.31 101 LEU A C 1
ATOM 770 O O . LEU A 1 101 ? -2.405 12.854 -15.456 1.00 85.31 101 LEU A O 1
ATOM 774 N N . PRO A 1 102 ? -4.203 11.676 -14.799 1.00 91.44 102 PRO A N 1
ATOM 775 C CA . PRO A 1 102 ? -4.223 12.301 -13.490 1.00 91.44 102 PRO A CA 1
ATOM 776 C C . PRO A 1 102 ? -2.946 11.944 -12.724 1.00 91.44 102 PRO A C 1
ATOM 778 O O . PRO A 1 102 ? -2.393 10.845 -12.851 1.00 91.44 102 PRO A O 1
ATOM 781 N N . TYR A 1 103 ? -2.501 12.873 -11.882 1.00 91.25 103 TYR A N 1
ATOM 782 C CA . TYR A 1 103 ? -1.234 12.773 -11.158 1.00 91.25 103 TYR A CA 1
ATOM 783 C C . TYR A 1 103 ? -1.056 11.442 -10.400 1.00 91.25 103 TYR A C 1
ATOM 785 O O . TYR A 1 103 ? 0.017 10.834 -10.442 1.00 91.25 103 TYR A O 1
ATOM 793 N N . GLU A 1 104 ? -2.110 10.941 -9.748 1.00 89.75 104 GLU A N 1
ATOM 794 C CA . GLU A 1 104 ? -2.061 9.678 -8.999 1.00 89.75 104 GLU A CA 1
ATOM 795 C C . GLU A 1 104 ? -1.802 8.455 -9.894 1.00 89.75 104 GLU A C 1
ATOM 797 O O . GLU A 1 104 ? -1.046 7.548 -9.518 1.00 89.75 104 GLU A O 1
ATOM 802 N N . ASP A 1 105 ? -2.360 8.446 -11.107 1.00 90.38 105 ASP A N 1
ATOM 803 C CA . ASP A 1 105 ? -2.122 7.383 -12.083 1.00 90.38 105 ASP A CA 1
ATOM 804 C C . ASP A 1 105 ? -0.715 7.483 -12.677 1.00 90.38 105 ASP A C 1
ATOM 806 O O . ASP A 1 105 ? -0.046 6.456 -12.829 1.00 90.38 105 ASP A O 1
ATOM 810 N N . LEU A 1 106 ? -0.222 8.700 -12.935 1.00 92.88 106 LEU A N 1
ATOM 811 C CA . LEU A 1 106 ? 1.141 8.941 -13.418 1.00 92.88 106 LEU A CA 1
ATOM 812 C C . LEU A 1 106 ? 2.189 8.464 -12.401 1.00 92.88 106 LEU A C 1
ATOM 814 O O . LEU A 1 106 ? 3.095 7.686 -12.720 1.00 92.88 106 LEU A O 1
ATOM 818 N N . LYS A 1 107 ? 2.026 8.853 -11.133 1.00 93.25 107 LYS A N 1
ATOM 819 C CA . LYS A 1 107 ? 2.877 8.404 -10.022 1.00 93.25 107 LYS A CA 1
ATOM 820 C C . LYS A 1 107 ? 2.894 6.882 -9.912 1.00 93.25 107 LYS A C 1
ATOM 822 O O . LYS A 1 107 ? 3.936 6.274 -9.646 1.00 93.25 107 LYS A O 1
ATOM 827 N N . ARG A 1 108 ? 1.744 6.238 -10.115 1.00 93.12 108 ARG A N 1
ATOM 828 C CA . ARG A 1 108 ? 1.641 4.779 -10.078 1.00 93.12 108 ARG A CA 1
ATOM 829 C C . ARG A 1 108 ? 2.263 4.118 -11.307 1.00 93.12 108 ARG A C 1
ATOM 831 O O . ARG A 1 108 ? 2.905 3.079 -11.142 1.00 93.12 108 ARG A O 1
ATOM 838 N N . PHE A 1 109 ? 2.121 4.709 -12.491 1.00 93.56 109 PHE A N 1
ATOM 839 C CA . PHE A 1 109 ? 2.769 4.256 -13.721 1.00 93.56 109 PHE A CA 1
ATOM 840 C C . PHE A 1 109 ? 4.285 4.172 -13.540 1.00 93.56 109 PHE A C 1
ATOM 842 O O . PHE A 1 109 ? 4.848 3.086 -13.680 1.00 93.56 109 PHE A O 1
ATOM 849 N N . VAL A 1 110 ? 4.920 5.260 -13.093 1.00 94.25 110 VAL A N 1
ATOM 850 C CA . VAL A 1 110 ? 6.376 5.312 -12.869 1.00 94.25 110 VAL A CA 1
ATOM 851 C C . VAL A 1 110 ? 6.832 4.256 -11.856 1.00 94.25 110 VAL A C 1
ATOM 853 O O . VAL A 1 110 ? 7.855 3.596 -12.049 1.00 94.25 110 VAL A O 1
ATOM 856 N N . LYS A 1 111 ? 6.074 4.034 -10.774 1.00 96.06 111 LYS A N 1
ATOM 857 C CA . LYS A 1 111 ? 6.391 2.983 -9.789 1.00 96.06 111 LYS A CA 1
ATOM 858 C C . LYS A 1 111 ? 6.305 1.576 -10.383 1.00 96.06 111 LYS A C 1
ATOM 860 O O . LYS A 1 111 ? 7.169 0.742 -10.109 1.00 96.06 111 LYS A O 1
ATOM 865 N N . LEU A 1 112 ? 5.258 1.293 -11.156 1.00 95.50 112 LEU A N 1
ATOM 866 C CA . LEU A 1 112 ? 5.055 -0.026 -11.753 1.00 95.50 112 LEU A CA 1
ATOM 867 C C . LEU A 1 112 ? 6.059 -0.317 -12.866 1.00 95.50 112 LEU A C 1
AT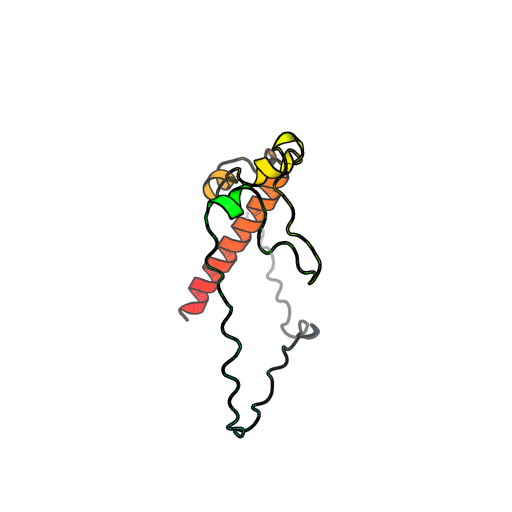OM 869 O O . LEU A 1 112 ? 6.555 -1.441 -12.934 1.00 95.50 112 LEU A O 1
ATOM 873 N N . ASP A 1 113 ? 6.383 0.678 -13.685 1.00 94.44 113 ASP A N 1
ATOM 874 C CA . ASP A 1 113 ? 7.369 0.544 -14.752 1.00 94.44 113 ASP A CA 1
ATOM 875 C C . ASP A 1 113 ? 8.771 0.276 -14.180 1.00 94.44 113 ASP A C 1
ATOM 877 O O . ASP A 1 113 ? 9.423 -0.706 -14.542 1.00 94.44 113 ASP A O 1
ATOM 881 N N . ASN A 1 114 ? 9.168 1.026 -13.144 1.00 96.50 114 ASN A N 1
ATOM 882 C CA . ASN A 1 114 ? 10.410 0.761 -12.415 1.00 96.50 114 ASN A CA 1
ATOM 883 C C . ASN A 1 114 ? 10.441 -0.640 -11.790 1.00 96.50 114 ASN A C 1
ATOM 885 O O . ASN A 1 114 ? 11.458 -1.332 -11.871 1.00 96.50 114 ASN A O 1
ATOM 889 N N . ARG A 1 115 ? 9.332 -1.091 -11.189 1.00 96.69 115 ARG A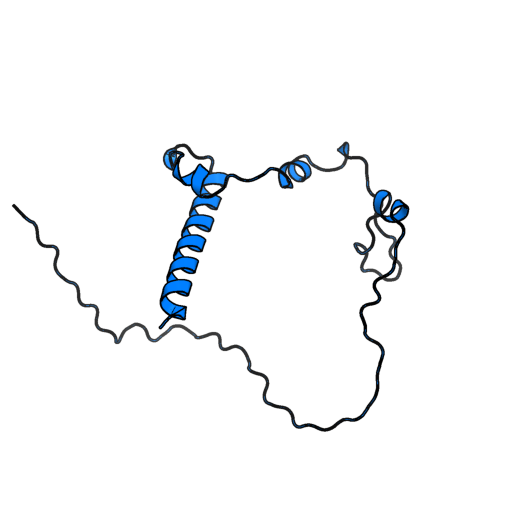 N 1
ATOM 890 C CA . ARG A 1 115 ? 9.239 -2.447 -10.626 1.00 96.69 115 ARG A CA 1
ATOM 891 C C . ARG A 1 115 ? 9.388 -3.519 -11.707 1.00 96.69 115 ARG A C 1
ATOM 893 O O . ARG A 1 115 ? 10.047 -4.525 -11.452 1.00 96.69 115 ARG A O 1
ATOM 900 N N . ALA A 1 116 ? 8.791 -3.320 -12.882 1.00 94.94 116 ALA A N 1
ATOM 901 C CA . ALA A 1 116 ? 8.914 -4.244 -14.007 1.00 94.94 116 ALA A CA 1
ATOM 902 C C . ALA A 1 116 ? 10.371 -4.337 -14.484 1.00 94.94 116 ALA A C 1
ATOM 904 O O . ALA A 1 116 ? 10.914 -5.440 -14.552 1.00 94.94 116 ALA A O 1
ATOM 905 N N . ARG A 1 117 ? 11.030 -3.188 -14.676 1.00 95.62 117 ARG A N 1
ATOM 906 C CA . ARG A 1 117 ? 12.442 -3.105 -15.076 1.00 95.62 117 ARG A CA 1
ATOM 907 C C . ARG A 1 117 ? 13.385 -3.779 -14.075 1.00 95.62 117 ARG A C 1
ATOM 909 O O . ARG A 1 117 ? 14.277 -4.526 -14.465 1.00 95.62 117 ARG A O 1
ATOM 916 N N . ILE A 1 118 ? 13.183 -3.553 -12.772 1.00 96.50 118 ILE A N 1
ATOM 917 C CA . ILE A 1 118 ? 13.981 -4.210 -11.721 1.00 96.50 118 ILE A CA 1
ATOM 918 C C . ILE A 1 118 ? 13.752 -5.725 -11.737 1.00 96.50 118 ILE A C 1
ATOM 920 O O . ILE A 1 118 ? 14.707 -6.490 -11.620 1.00 96.50 118 ILE A O 1
ATOM 924 N N . LYS A 1 119 ? 12.501 -6.173 -11.896 1.00 96.50 119 LYS A N 1
ATOM 925 C CA . LYS A 1 119 ? 12.168 -7.602 -11.923 1.00 96.50 119 LYS A CA 1
ATOM 926 C C . LYS A 1 119 ? 12.832 -8.316 -13.102 1.00 96.50 119 LYS A C 1
ATOM 928 O O . LYS A 1 119 ? 13.376 -9.400 -12.911 1.00 96.50 119 LYS A O 1
ATOM 933 N N . GLU A 1 120 ? 12.812 -7.705 -14.282 1.00 95.50 120 GLU A N 1
ATOM 934 C CA . GLU A 1 120 ? 13.484 -8.222 -15.475 1.00 95.50 120 GLU A CA 1
ATOM 935 C C . GLU A 1 120 ? 14.998 -8.323 -15.257 1.00 95.50 120 GLU A C 1
ATOM 937 O O . GLU A 1 120 ? 15.569 -9.400 -15.425 1.00 95.50 120 GLU A O 1
ATOM 942 N N . ASN A 1 121 ? 15.632 -7.262 -14.747 1.00 95.62 121 ASN A N 1
ATOM 943 C CA . ASN A 1 121 ? 17.065 -7.270 -14.442 1.00 95.62 121 ASN A CA 1
ATOM 944 C C . ASN A 1 121 ? 17.436 -8.370 -13.429 1.00 95.62 121 ASN A C 1
ATOM 946 O O . ASN A 1 121 ? 18.359 -9.151 -13.659 1.00 95.62 121 ASN A O 1
ATOM 950 N N . ASN A 1 122 ? 16.667 -8.501 -12.345 1.00 95.88 122 ASN A N 1
ATOM 951 C CA . ASN A 1 122 ? 16.871 -9.566 -11.363 1.00 95.88 122 ASN A CA 1
ATOM 952 C C . ASN A 1 122 ? 16.717 -10.956 -11.995 1.00 95.88 122 ASN A C 1
ATOM 954 O O . ASN A 1 122 ? 17.489 -11.850 -11.669 1.00 95.88 122 ASN A O 1
ATOM 958 N N . SER A 1 123 ? 15.764 -11.148 -12.915 1.00 93.62 123 SER A N 1
ATOM 959 C CA . SER A 1 123 ? 15.575 -12.441 -13.589 1.00 93.62 123 SER A CA 1
ATOM 960 C C . SER A 1 123 ? 16.694 -12.805 -14.565 1.00 93.62 123 SER A C 1
ATOM 962 O O . SER A 1 123 ? 16.995 -13.987 -14.709 1.00 93.62 123 SER A O 1
ATOM 964 N N . VAL A 1 124 ? 17.315 -11.813 -15.213 1.00 92.62 124 VAL A N 1
ATOM 965 C CA . VAL A 1 124 ? 18.466 -12.022 -16.104 1.00 92.62 124 VAL A CA 1
ATOM 966 C C . VAL A 1 124 ? 19.710 -12.336 -15.277 1.00 92.62 124 VAL A C 1
ATOM 968 O O . VAL A 1 124 ? 20.433 -13.279 -15.575 1.00 92.62 124 VAL A O 1
ATOM 971 N N . ARG A 1 125 ? 19.937 -11.581 -14.198 1.00 91.44 125 ARG A N 1
ATOM 972 C CA . ARG A 1 125 ? 21.115 -11.737 -13.336 1.00 91.44 125 ARG A CA 1
ATOM 973 C C . ARG A 1 125 ? 21.068 -12.958 -12.422 1.00 91.44 125 ARG A C 1
ATOM 975 O O . ARG A 1 125 ? 22.122 -13.410 -12.020 1.00 91.44 125 ARG A O 1
ATOM 982 N N . ALA A 1 126 ? 19.888 -13.477 -12.086 1.00 87.56 126 ALA A N 1
ATOM 983 C CA . ALA A 1 126 ? 19.757 -14.669 -11.245 1.00 87.56 126 ALA A CA 1
ATOM 984 C C . ALA A 1 126 ? 20.062 -15.987 -11.981 1.00 87.56 126 ALA A C 1
ATOM 986 O O . ALA A 1 126 ? 20.152 -17.026 -11.336 1.00 87.56 126 ALA A O 1
ATOM 987 N N . LYS A 1 127 ? 20.151 -15.961 -13.317 1.00 74.75 127 LYS A N 1
ATOM 988 C CA . LYS A 1 127 ? 20.427 -17.142 -14.152 1.00 74.75 127 LYS A CA 1
ATOM 989 C C . LYS A 1 127 ? 21.891 -17.249 -14.602 1.00 74.75 127 LYS A C 1
ATOM 991 O O . LYS A 1 127 ? 22.220 -18.227 -15.264 1.00 74.75 127 LYS A O 1
ATOM 996 N N . ASN A 1 128 ? 22.723 -16.263 -14.261 1.00 52.94 128 ASN A N 1
ATOM 997 C CA . ASN A 1 128 ? 24.174 -16.257 -14.470 1.00 52.94 128 ASN A CA 1
ATOM 998 C C . ASN A 1 128 ? 24.877 -16.439 -13.126 1.00 52.94 128 ASN A C 1
ATOM 1000 O O . ASN A 1 128 ? 25.979 -17.022 -13.128 1.00 52.94 128 ASN A O 1
#

Sequence (128 aa):
MCRSLRNMNIPKELIQRGGCRTFAVGSKSKKGGKGGVASDAPKASTISKEIKATTVVGANILKDGANTKILLDSEYSEWLWHLLDKRLGLSKLRRKDIESLPYEDLKRFVKLDNRARIKENNSVRAKN

Organism: NCBI:txid243964

Secondary structure (DSSP, 8-state):
---PPP-----TTS--------------PPP---------S-------HHHHHHB-TT---STTPPPPBP--GGGS-GGGGGGSS-PPPHHHHTTS-GGGS-HHHHHHHHHHHHHHHHHHHHHHHTT-

Foldseek 3Di:
DDDDDDDDDDDPPPPPDDDDPDDPPPPDDDDDDDDDDPPDDPPPDPDDPVCVQFFPPPPDPDPPDDTDTDDDPVVDDPVVVVVPPDQDDLVRLVVDDLVPDDPVNNVVNVVRVVVVVVVVVCVVVVVD

Radius of gyration: 27.27 Å; chains: 1; bounding box: 60×39×74 Å